Protein AF-A0A3D3YY19-F1 (afdb_monomer_lite)

Secondary structure (DSSP, 8-state):
-PPPHHHHHHHHT--HHHHHHHHHHHHHHHHHHH-S---S-PPPPS--TT--EEEEEEE----TT-TTPSEEEEEEEEEEETTEEEEEEEESS--SSSS-TT-S-PPPP-----

Radius of gyration: 21.29 Å; chains: 1; bounding box: 41×53×60 Å

Foldseek 3Di:
DDPDPVVVVVLVPDDPVVVLVVVVVVVVVCVVPVPDDPPDDDPPDDADQQFKDKDFDFCDPPDPPDPPPRDDRWIKIWHDDPNDIDIDTDGHDDDPDRHDPVHDPPDPPPPPDD

pLDDT: mean 73.23, std 17.67, range [36.91, 96.12]

Structure (mmCIF, N/CA/C/O backbone):
data_AF-A0A3D3YY19-F1
#
_entry.id   AF-A0A3D3YY19-F1
#
loop_
_atom_site.group_PDB
_atom_site.id
_atom_site.type_symbol
_atom_site.label_atom_id
_atom_site.label_alt_id
_atom_site.label_comp_id
_atom_site.label_asym_id
_atom_site.label_entity_id
_atom_site.label_seq_id
_atom_site.pdbx_PDB_ins_code
_atom_site.Cartn_x
_atom_site.Cartn_y
_atom_site.Cartn_z
_atom_site.occupancy
_atom_site.B_iso_or_equiv
_atom_site.auth_seq_id
_atom_site.auth_comp_id
_atom_site.auth_asym_id
_atom_site.auth_atom_id
_atom_site.pdbx_PDB_model_num
ATOM 1 N N . MET A 1 1 ? 15.538 13.118 -26.302 1.00 54.84 1 MET A N 1
ATOM 2 C CA . MET A 1 1 ? 15.756 11.720 -26.737 1.00 54.84 1 MET A CA 1
ATOM 3 C C . MET A 1 1 ? 14.431 10.980 -26.627 1.00 54.84 1 MET A C 1
ATOM 5 O O . MET A 1 1 ? 13.796 11.101 -25.588 1.00 54.84 1 MET A O 1
ATOM 9 N N . GLY A 1 2 ? 13.983 10.296 -27.680 1.00 77.62 2 GLY A N 1
ATOM 10 C CA . GLY A 1 2 ? 12.782 9.450 -27.632 1.00 77.62 2 GLY A CA 1
ATOM 11 C C . GLY A 1 2 ? 13.095 8.042 -27.123 1.00 77.62 2 GLY A C 1
ATOM 12 O O . GLY A 1 2 ? 14.263 7.667 -27.030 1.00 77.62 2 GLY 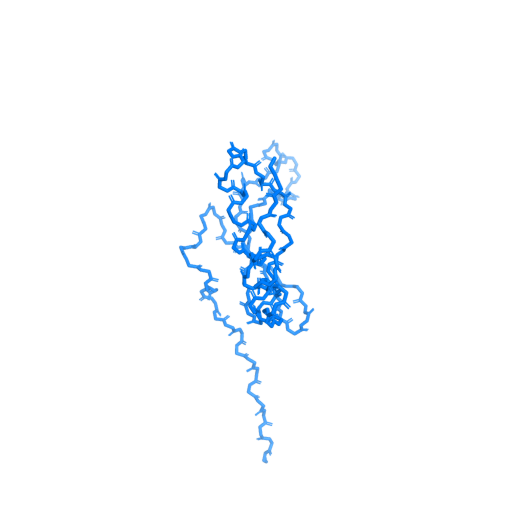A O 1
ATOM 13 N N . LEU A 1 3 ? 12.055 7.269 -26.803 1.00 86.88 3 LEU A N 1
ATOM 14 C CA . LEU A 1 3 ? 12.203 5.838 -26.535 1.00 86.88 3 LEU A CA 1
ATOM 15 C C . LEU A 1 3 ? 12.589 5.104 -27.823 1.00 86.88 3 LEU A C 1
ATOM 17 O O . LEU A 1 3 ? 12.085 5.423 -28.902 1.00 86.88 3 LEU A O 1
ATOM 21 N N . ASP A 1 4 ? 13.478 4.126 -27.690 1.00 94.00 4 ASP A N 1
ATOM 22 C CA . ASP A 1 4 ? 13.929 3.297 -28.800 1.00 94.00 4 ASP A CA 1
ATOM 23 C C . ASP A 1 4 ? 12.753 2.550 -29.466 1.00 94.00 4 ASP A C 1
ATOM 25 O O . ASP A 1 4 ? 11.878 1.994 -28.795 1.00 94.00 4 ASP A O 1
ATOM 29 N N . LYS A 1 5 ? 12.710 2.560 -30.804 1.00 92.56 5 LYS A N 1
ATOM 30 C CA . LYS A 1 5 ? 11.590 1.986 -31.571 1.00 92.56 5 LYS A CA 1
ATOM 31 C C . LYS A 1 5 ? 11.550 0.462 -31.488 1.00 92.56 5 LYS A C 1
ATOM 33 O O . LYS A 1 5 ? 10.464 -0.118 -31.519 1.00 92.56 5 LYS A O 1
ATOM 38 N N . GLU A 1 6 ? 12.708 -0.181 -31.388 1.00 94.12 6 GLU A N 1
ATOM 39 C CA . GLU A 1 6 ? 12.810 -1.633 -31.292 1.00 94.12 6 GLU A CA 1
ATOM 40 C C . GLU A 1 6 ? 12.280 -2.122 -29.939 1.00 94.12 6 GLU A C 1
ATOM 42 O O . GLU A 1 6 ? 11.496 -3.071 -29.879 1.00 94.12 6 GLU A O 1
ATOM 47 N N . LEU A 1 7 ? 12.608 -1.404 -28.861 1.00 92.94 7 LEU A N 1
ATOM 48 C CA . LEU A 1 7 ? 12.052 -1.637 -27.530 1.00 92.94 7 LEU A CA 1
ATOM 49 C C . LEU A 1 7 ? 10.520 -1.530 -27.519 1.00 92.94 7 LEU A C 1
ATOM 51 O O . LEU A 1 7 ? 9.846 -2.401 -26.971 1.00 92.94 7 LEU A O 1
ATOM 55 N N . LEU A 1 8 ? 9.956 -0.492 -28.144 1.00 94.44 8 LEU A N 1
ATOM 56 C CA . LEU A 1 8 ? 8.500 -0.316 -28.214 1.00 94.44 8 LEU A CA 1
ATOM 57 C C . LEU A 1 8 ? 7.814 -1.468 -28.958 1.00 94.44 8 LEU A C 1
ATOM 59 O O . LEU A 1 8 ? 6.740 -1.910 -28.549 1.00 94.44 8 LEU A O 1
ATOM 63 N N . ASN A 1 9 ? 8.432 -1.976 -30.026 1.00 94.94 9 ASN A N 1
ATOM 64 C CA . ASN A 1 9 ? 7.910 -3.137 -30.741 1.00 94.94 9 ASN A CA 1
ATOM 65 C C . ASN A 1 9 ? 7.990 -4.416 -29.903 1.00 94.94 9 ASN A C 1
ATOM 67 O O . ASN A 1 9 ? 7.032 -5.183 -29.911 1.00 94.94 9 ASN A O 1
ATOM 71 N N . ARG A 1 10 ? 9.057 -4.614 -29.119 1.00 93.75 10 ARG A N 1
ATOM 72 C CA . ARG A 1 10 ? 9.145 -5.745 -28.181 1.00 93.75 10 ARG A CA 1
ATOM 73 C C . ARG A 1 10 ? 8.067 -5.685 -27.099 1.00 93.75 10 ARG A C 1
ATOM 75 O O . ARG A 1 10 ? 7.423 -6.692 -26.842 1.00 93.75 10 ARG A O 1
ATOM 82 N N . VAL A 1 11 ? 7.801 -4.509 -26.524 1.00 96.12 11 VAL A N 1
ATOM 83 C CA . VAL A 1 11 ? 6.731 -4.339 -25.520 1.00 96.12 11 VAL A CA 1
ATOM 84 C C . VAL A 1 11 ? 5.347 -4.640 -26.105 1.00 96.12 11 VAL A C 1
ATOM 86 O O . VAL A 1 11 ? 4.519 -5.235 -25.427 1.00 96.12 11 VAL A O 1
ATOM 89 N N . ARG A 1 12 ? 5.092 -4.284 -27.371 1.00 93.88 12 ARG A N 1
ATOM 90 C CA . ARG A 1 12 ? 3.818 -4.583 -28.054 1.00 93.88 12 ARG A CA 1
ATOM 91 C C . ARG A 1 12 ? 3.572 -6.067 -28.308 1.00 93.88 12 ARG A C 1
ATOM 93 O O . ARG A 1 12 ? 2.428 -6.445 -28.522 1.00 93.88 12 ARG A O 1
ATOM 100 N N . GLN A 1 13 ? 4.628 -6.872 -28.341 1.00 95.31 13 GLN A N 1
ATOM 101 C CA . GLN A 1 13 ? 4.535 -8.315 -28.554 1.00 95.31 13 GLN A CA 1
ATOM 102 C C . GLN A 1 13 ? 4.339 -9.094 -27.247 1.00 95.31 13 GLN A C 1
ATOM 104 O O . GLN A 1 13 ? 4.138 -10.303 -27.300 1.00 95.31 13 GLN A O 1
ATOM 109 N N . LEU A 1 14 ? 4.397 -8.424 -26.091 1.00 95.00 14 LEU A N 1
ATOM 110 C CA . LEU A 1 14 ? 4.143 -9.049 -24.797 1.00 95.00 14 LEU A CA 1
ATOM 111 C C . LEU A 1 14 ? 2.662 -9.395 -24.633 1.00 95.00 14 LEU A C 1
ATOM 113 O O . LEU A 1 14 ? 1.781 -8.666 -25.094 1.00 95.00 14 LEU A O 1
ATOM 117 N N . ASP A 1 15 ? 2.401 -10.486 -23.922 1.00 87.38 15 ASP A N 1
ATOM 118 C CA . ASP A 1 15 ? 1.049 -10.874 -23.542 1.00 87.38 15 ASP A CA 1
ATOM 119 C C . ASP A 1 15 ? 0.527 -10.070 -22.331 1.00 87.38 15 ASP A C 1
ATOM 121 O O . ASP A 1 15 ? 1.228 -9.250 -21.731 1.00 87.38 15 ASP A O 1
ATOM 125 N N . GLU A 1 16 ? -0.739 -10.282 -21.956 1.00 81.25 16 GLU A N 1
ATOM 126 C CA . GLU A 1 16 ? -1.371 -9.569 -20.835 1.00 81.25 16 GLU A CA 1
ATOM 127 C C . GLU A 1 16 ? -0.619 -9.760 -19.507 1.00 81.25 16 GLU A C 1
ATOM 129 O O . GLU A 1 16 ? -0.535 -8.832 -18.693 1.00 81.25 16 GLU A O 1
ATOM 134 N N . PHE A 1 17 ? -0.082 -10.956 -19.267 1.00 78.44 17 PHE A N 1
ATOM 135 C CA . PHE A 1 17 ? 0.616 -11.278 -18.031 1.00 78.44 17 PHE A CA 1
ATOM 136 C C . PHE A 1 17 ? 1.953 -10.536 -17.955 1.00 78.44 17 PHE A C 1
ATOM 138 O O . PHE A 1 17 ? 2.244 -9.871 -16.953 1.00 78.44 17 PHE A O 1
ATOM 145 N N . ASP A 1 18 ? 2.721 -10.564 -19.038 1.00 82.94 18 ASP A N 1
ATOM 146 C CA . ASP A 1 18 ? 4.004 -9.883 -19.142 1.00 82.94 18 ASP A CA 1
ATOM 147 C C . ASP A 1 18 ? 3.851 -8.360 -19.153 1.00 82.94 18 ASP A C 1
ATOM 149 O O . ASP A 1 18 ? 4.641 -7.656 -18.520 1.00 82.94 18 ASP A O 1
ATOM 153 N N . LEU A 1 19 ? 2.788 -7.827 -19.760 1.00 92.56 19 LEU A N 1
ATOM 154 C CA . LEU A 1 19 ? 2.455 -6.401 -19.683 1.00 92.56 19 LEU A CA 1
ATOM 155 C C . LEU A 1 19 ? 2.114 -5.964 -18.252 1.00 92.56 19 LEU A C 1
ATOM 157 O O . LEU A 1 19 ? 2.547 -4.896 -17.798 1.00 92.56 19 LEU A O 1
ATOM 161 N N . ARG A 1 20 ? 1.376 -6.789 -17.497 1.00 76.38 20 ARG A N 1
ATOM 162 C CA . ARG A 1 20 ? 1.110 -6.533 -16.071 1.00 76.38 20 ARG A CA 1
ATOM 163 C C . ARG A 1 20 ? 2.400 -6.551 -15.257 1.00 76.38 20 ARG A C 1
ATOM 165 O O . ARG A 1 20 ? 2.616 -5.652 -14.441 1.00 76.38 20 ARG A O 1
ATOM 172 N N . ARG A 1 21 ? 3.281 -7.521 -15.511 1.00 78.12 21 ARG A N 1
ATOM 173 C CA . ARG A 1 21 ? 4.594 -7.623 -14.859 1.00 78.12 21 ARG A CA 1
ATOM 174 C C . ARG A 1 21 ? 5.479 -6.415 -15.179 1.00 78.12 21 ARG A C 1
ATOM 176 O O . ARG A 1 21 ? 6.059 -5.823 -14.267 1.00 78.12 21 ARG A O 1
ATOM 183 N N . LEU A 1 22 ? 5.521 -5.999 -16.444 1.00 92.94 22 L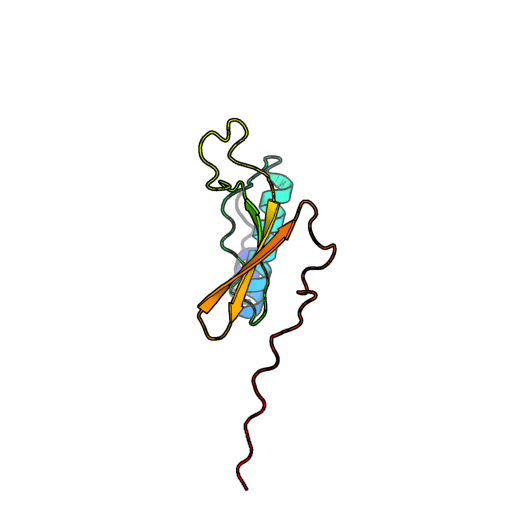EU A N 1
ATOM 184 C CA . LEU A 1 22 ? 6.247 -4.815 -16.900 1.00 92.94 22 LEU A CA 1
ATOM 185 C C . LEU A 1 22 ? 5.727 -3.543 -16.221 1.00 92.94 22 LEU A C 1
ATOM 187 O O . LEU A 1 22 ? 6.518 -2.712 -15.783 1.00 92.94 22 LEU A O 1
ATOM 191 N N . THR A 1 23 ? 4.409 -3.412 -16.063 1.00 87.50 23 THR A N 1
ATOM 192 C CA . THR A 1 23 ? 3.793 -2.258 -15.388 1.00 87.50 23 THR A CA 1
ATOM 193 C C . THR A 1 23 ? 4.261 -2.128 -13.938 1.00 87.50 23 THR A C 1
ATOM 195 O O . THR A 1 23 ? 4.601 -1.030 -13.496 1.00 87.50 23 THR A O 1
ATOM 198 N N . ILE A 1 24 ? 4.305 -3.237 -13.195 1.00 80.25 24 ILE A N 1
ATOM 199 C CA . ILE A 1 24 ? 4.786 -3.258 -11.804 1.00 80.25 24 ILE A CA 1
ATOM 200 C C . ILE A 1 24 ? 6.254 -2.826 -11.749 1.00 80.25 24 ILE A C 1
ATOM 202 O O . ILE A 1 24 ? 6.623 -1.963 -10.952 1.00 80.25 24 ILE A O 1
ATOM 206 N N . PHE A 1 25 ? 7.075 -3.383 -12.638 1.00 87.00 25 PHE A N 1
ATOM 207 C CA . PHE A 1 25 ? 8.501 -3.089 -12.704 1.00 87.00 25 PHE A CA 1
ATOM 208 C C . PHE A 1 25 ? 8.789 -1.616 -13.029 1.00 87.00 25 PHE A C 1
ATOM 210 O O . PHE A 1 25 ? 9.555 -0.964 -12.320 1.00 87.00 25 PHE A O 1
ATOM 217 N N . VAL A 1 26 ? 8.136 -1.059 -14.056 1.00 90.88 26 VAL A N 1
ATOM 218 C CA . VAL A 1 26 ? 8.318 0.345 -14.461 1.00 90.88 26 VAL A CA 1
ATOM 219 C C . VAL A 1 26 ? 7.889 1.300 -13.349 1.00 90.88 26 VAL A C 1
ATOM 221 O O . VAL A 1 26 ? 8.610 2.254 -13.062 1.00 90.88 26 VAL A O 1
ATOM 224 N N . ARG A 1 27 ? 6.761 1.033 -12.677 1.00 79.81 27 ARG A N 1
ATOM 225 C CA . ARG A 1 27 ? 6.323 1.831 -11.519 1.00 79.81 27 ARG A CA 1
ATOM 226 C C . ARG A 1 27 ? 7.369 1.828 -10.405 1.00 79.81 27 ARG A C 1
ATOM 228 O O . ARG A 1 27 ? 7.719 2.895 -9.915 1.00 79.81 27 ARG A O 1
ATOM 235 N N . GLY A 1 28 ? 7.910 0.659 -10.057 1.00 75.81 28 GLY A N 1
ATOM 236 C CA . GLY A 1 28 ? 8.975 0.548 -9.055 1.00 75.81 28 GLY A CA 1
ATOM 237 C C . GLY A 1 28 ? 10.241 1.321 -9.439 1.00 75.81 28 GLY A C 1
ATOM 238 O O . GLY A 1 28 ? 10.807 2.032 -8.611 1.00 75.81 28 GLY A O 1
ATOM 239 N N . LEU A 1 29 ? 10.654 1.252 -10.709 1.00 83.94 29 LEU A N 1
ATOM 240 C CA . LEU A 1 29 ? 11.805 2.008 -11.213 1.00 83.94 29 LEU A CA 1
ATOM 241 C C . LEU A 1 29 ? 11.602 3.525 -11.156 1.00 83.94 29 LEU A C 1
ATOM 243 O O . LEU A 1 29 ? 12.550 4.253 -10.863 1.00 83.94 29 LEU A O 1
ATOM 247 N N . LEU A 1 30 ? 10.393 4.009 -11.449 1.00 82.56 30 LEU A N 1
ATOM 248 C CA . LEU A 1 30 ? 10.076 5.436 -11.381 1.00 82.56 30 LEU A CA 1
ATOM 249 C C . LEU A 1 30 ? 10.138 5.950 -9.939 1.00 82.56 30 LEU A C 1
ATOM 251 O O . LEU A 1 30 ? 10.765 6.979 -9.709 1.00 82.56 30 LEU A O 1
ATOM 255 N N . VAL A 1 31 ? 9.590 5.194 -8.982 1.00 73.31 31 VAL A N 1
ATOM 256 C CA . VAL A 1 31 ? 9.657 5.510 -7.543 1.00 73.31 31 VAL A CA 1
ATOM 257 C C . VAL A 1 31 ? 11.105 5.552 -7.047 1.00 73.31 31 VAL A C 1
ATOM 259 O O . VAL A 1 31 ? 11.499 6.477 -6.343 1.00 73.31 31 VAL A O 1
ATOM 262 N N . ALA A 1 32 ? 11.935 4.586 -7.450 1.00 71.31 32 ALA A N 1
ATOM 263 C CA . ALA A 1 32 ? 13.341 4.553 -7.047 1.00 71.31 32 ALA A CA 1
ATOM 264 C C . ALA A 1 32 ? 14.152 5.738 -7.603 1.00 71.31 32 ALA A C 1
ATOM 266 O O . ALA A 1 32 ? 15.107 6.188 -6.973 1.00 71.31 32 ALA A O 1
ATOM 267 N N . ARG A 1 33 ? 13.789 6.245 -8.790 1.00 77.56 33 ARG A N 1
ATOM 268 C CA . ARG A 1 33 ? 14.492 7.352 -9.457 1.00 77.56 33 ARG A CA 1
ATOM 269 C C . ARG A 1 33 ? 13.988 8.737 -9.065 1.00 77.56 33 ARG A C 1
ATOM 271 O O . ARG A 1 33 ? 14.746 9.692 -9.206 1.00 77.56 33 ARG A O 1
ATOM 278 N N . SER A 1 34 ? 12.741 8.875 -8.618 1.00 63.78 34 SER A N 1
ATOM 279 C CA . SER A 1 34 ? 12.152 10.182 -8.307 1.00 63.78 34 SER A CA 1
ATOM 280 C C . SER A 1 34 ? 12.669 10.791 -7.002 1.00 63.78 34 SER A C 1
ATOM 282 O O . SER A 1 34 ? 12.488 11.992 -6.804 1.00 63.78 34 SER A O 1
ATOM 284 N N . GLY A 1 35 ? 13.331 10.016 -6.128 1.00 53.66 35 GLY A N 1
ATOM 285 C CA . GLY A 1 35 ? 13.984 10.518 -4.907 1.00 53.66 35 GLY A CA 1
ATOM 286 C C . GLY A 1 35 ? 13.060 11.296 -3.959 1.00 53.66 35 GLY A C 1
ATOM 287 O O . GLY A 1 35 ? 13.535 11.979 -3.056 1.00 53.66 35 GLY A O 1
ATOM 288 N N . ARG A 1 36 ? 11.745 11.224 -4.175 1.00 49.19 36 ARG A N 1
ATOM 289 C CA . ARG A 1 36 ? 10.705 11.850 -3.373 1.00 49.19 36 ARG A CA 1
ATOM 290 C C . ARG A 1 36 ? 9.764 10.755 -2.932 1.00 49.19 36 ARG A C 1
ATOM 292 O O . ARG A 1 36 ? 9.293 9.964 -3.744 1.00 49.19 36 ARG A O 1
ATOM 299 N N . GLU A 1 37 ? 9.533 10.736 -1.633 1.00 49.81 37 GLU A N 1
ATOM 300 C CA . GLU A 1 37 ? 8.485 9.975 -0.984 1.00 49.81 37 GLU A CA 1
ATOM 301 C C . GLU A 1 37 ? 7.150 10.264 -1.689 1.00 49.81 37 GLU A C 1
ATOM 303 O O . GLU A 1 37 ? 6.531 11.300 -1.470 1.00 49.81 37 GLU A O 1
ATOM 308 N N . GLU A 1 38 ? 6.706 9.361 -2.560 1.00 42.91 38 GLU A N 1
ATOM 309 C CA . GLU A 1 38 ? 5.297 9.261 -2.943 1.00 42.91 38 GLU A CA 1
ATOM 310 C C . GLU A 1 38 ? 4.643 8.188 -2.062 1.00 42.91 38 GLU A C 1
ATOM 312 O O . GLU A 1 38 ? 4.187 7.138 -2.517 1.00 42.91 38 GLU A O 1
ATOM 317 N N . ASP A 1 39 ? 4.613 8.468 -0.756 1.00 48.41 39 ASP A N 1
ATOM 318 C CA . ASP A 1 39 ? 3.596 7.929 0.146 1.00 48.41 39 ASP A CA 1
ATOM 319 C C . ASP A 1 39 ? 2.270 8.624 -0.202 1.00 48.41 39 ASP A C 1
ATOM 321 O O . ASP A 1 39 ? 1.974 9.698 0.309 1.00 48.41 39 ASP A O 1
ATOM 325 N N . ALA A 1 40 ? 1.556 8.073 -1.191 1.00 48.03 40 ALA A N 1
ATOM 326 C CA . ALA A 1 40 ? 0.101 8.148 -1.406 1.00 48.03 40 ALA A CA 1
ATOM 327 C C . ALA A 1 40 ? -0.231 7.985 -2.899 1.00 48.03 40 ALA A C 1
ATOM 329 O O . ALA A 1 40 ? -0.316 8.967 -3.630 1.00 48.03 40 ALA A O 1
ATOM 330 N N . GLY A 1 41 ? -0.516 6.761 -3.359 1.00 40.69 41 GLY A N 1
ATOM 331 C CA . GLY A 1 41 ? -1.315 6.627 -4.587 1.00 40.69 41 GLY A CA 1
ATOM 332 C C . GLY A 1 41 ? -0.988 5.507 -5.561 1.00 40.69 41 GLY A C 1
ATOM 333 O O . GLY A 1 41 ? -1.618 5.465 -6.615 1.00 40.69 41 GLY A O 1
ATOM 334 N N . ALA A 1 42 ? -0.091 4.565 -5.255 1.00 45.03 42 ALA A N 1
ATOM 335 C CA . ALA A 1 42 ? -0.087 3.321 -6.022 1.00 45.03 42 ALA A CA 1
ATOM 336 C C . ALA A 1 42 ? -1.460 2.647 -5.827 1.00 45.03 42 ALA A C 1
ATOM 338 O O . ALA A 1 42 ? -1.797 2.320 -4.683 1.00 45.03 42 ALA A O 1
ATOM 339 N N . PRO A 1 43 ? -2.283 2.448 -6.882 1.00 47.88 43 PRO A N 1
ATOM 340 C CA . PRO A 1 43 ? -3.464 1.619 -6.726 1.00 47.88 43 PRO A CA 1
ATOM 341 C C . PRO A 1 43 ? -2.964 0.262 -6.222 1.00 47.88 43 PRO A C 1
ATOM 343 O O . PRO A 1 43 ? -1.976 -0.245 -6.775 1.00 47.88 43 PRO A O 1
ATOM 346 N N . PRO A 1 44 ? -3.571 -0.286 -5.153 1.00 48.97 44 PRO A N 1
ATOM 347 C CA . PRO A 1 44 ? -3.128 -1.553 -4.600 1.00 48.97 44 PRO A CA 1
ATOM 348 C C . PRO A 1 44 ? -3.055 -2.581 -5.736 1.00 48.97 44 PRO A C 1
ATOM 350 O O . PRO A 1 44 ? -3.866 -2.503 -6.672 1.00 48.97 44 PRO A O 1
ATOM 353 N N . PRO A 1 45 ? -2.088 -3.518 -5.700 1.00 45.94 45 PRO A N 1
ATOM 354 C CA . PRO A 1 45 ? -2.074 -4.618 -6.655 1.00 45.94 45 PRO A CA 1
ATOM 355 C C . PRO A 1 45 ? -3.482 -5.229 -6.718 1.00 45.94 45 PRO A C 1
ATOM 357 O O . PRO A 1 45 ? -4.178 -5.228 -5.692 1.00 45.94 45 PRO A O 1
ATOM 360 N N . PRO A 1 46 ? -3.940 -5.702 -7.897 1.00 48.25 46 PRO A N 1
ATOM 361 C CA . PRO A 1 46 ? -5.247 -6.344 -7.992 1.00 48.25 46 PRO A CA 1
ATOM 362 C C . PRO A 1 46 ? -5.339 -7.370 -6.861 1.00 48.25 46 PRO A C 1
ATOM 364 O O . PRO A 1 46 ? -4.355 -8.082 -6.643 1.00 48.25 46 PRO A O 1
ATOM 367 N N . PRO A 1 47 ? -6.440 -7.388 -6.085 1.00 48.94 47 PRO A N 1
ATOM 368 C CA . PRO A 1 47 ? -6.496 -8.151 -4.852 1.00 48.94 47 PRO A CA 1
ATOM 369 C C . PRO A 1 47 ? -6.192 -9.608 -5.174 1.00 48.94 47 PRO A C 1
ATOM 371 O O . PRO A 1 47 ? -7.015 -10.315 -5.759 1.00 48.94 47 PRO A O 1
ATOM 374 N N . VAL A 1 48 ? -4.993 -10.049 -4.796 1.00 52.03 48 VAL A N 1
ATOM 375 C CA . VAL A 1 48 ? -4.690 -11.470 -4.726 1.00 52.03 48 VAL A CA 1
ATOM 376 C C . VAL A 1 48 ? -5.697 -12.012 -3.723 1.00 52.03 48 VAL A C 1
ATOM 378 O O . VAL A 1 48 ? -5.891 -11.412 -2.661 1.00 52.03 48 VAL A O 1
ATOM 381 N N . ARG A 1 49 ? -6.415 -13.082 -4.064 1.00 49.91 49 ARG A N 1
ATOM 382 C CA . ARG A 1 49 ? -7.324 -13.714 -3.101 1.00 49.91 49 ARG A CA 1
ATOM 383 C C . ARG A 1 49 ? -6.484 -14.064 -1.865 1.00 49.91 49 ARG A C 1
ATOM 385 O O . ARG A 1 49 ? -5.543 -14.839 -1.980 1.00 49.91 49 ARG A O 1
ATOM 392 N N . GLY A 1 50 ? -6.762 -13.416 -0.731 1.00 57.41 50 GLY A N 1
ATOM 393 C CA . GLY A 1 50 ? -5.973 -13.542 0.503 1.00 57.41 50 GLY A CA 1
ATOM 394 C C . GLY A 1 50 ? -4.919 -12.453 0.778 1.00 57.41 50 GLY A C 1
ATOM 395 O O . GLY A 1 50 ? -4.221 -12.563 1.781 1.00 57.41 50 GLY A O 1
ATOM 396 N N . ALA A 1 51 ? -4.792 -11.400 -0.040 1.00 68.56 51 ALA A N 1
ATOM 397 C CA . ALA A 1 51 ? -3.870 -10.293 0.243 1.00 68.56 51 ALA A CA 1
ATOM 398 C C . ALA A 1 51 ? -4.317 -9.467 1.464 1.00 68.56 51 ALA A C 1
ATOM 400 O O . ALA A 1 51 ? -5.462 -9.006 1.531 1.00 68.56 51 ALA A O 1
ATOM 401 N N . VAL A 1 52 ? -3.387 -9.241 2.398 1.00 80.06 52 VAL A N 1
ATOM 402 C CA . VAL A 1 52 ? -3.559 -8.367 3.565 1.00 80.06 52 VAL A CA 1
ATOM 403 C C . VAL A 1 52 ? -2.825 -7.048 3.323 1.00 80.06 52 VAL A C 1
ATOM 405 O O . VAL A 1 52 ? -1.655 -7.032 2.959 1.00 80.06 52 VAL A O 1
ATOM 408 N N . THR A 1 53 ? -3.511 -5.926 3.528 1.00 82.81 53 THR A N 1
ATOM 409 C CA . THR A 1 53 ? -2.940 -4.573 3.485 1.00 82.81 53 THR A CA 1
ATOM 410 C C . THR A 1 53 ? -2.772 -4.047 4.903 1.00 82.81 53 THR A C 1
ATOM 412 O O . THR A 1 53 ? -3.734 -4.040 5.668 1.00 82.81 53 THR A O 1
ATOM 415 N N . TYR A 1 54 ? -1.583 -3.563 5.257 1.00 82.62 54 TYR A N 1
ATOM 416 C CA . TYR A 1 54 ? -1.331 -2.950 6.562 1.00 82.62 54 TYR A CA 1
ATOM 417 C C . TYR A 1 54 ? -1.329 -1.424 6.462 1.00 82.62 54 TYR A C 1
ATOM 419 O O . TYR A 1 54 ? -0.693 -0.861 5.574 1.00 82.62 54 TYR A O 1
ATOM 427 N N . ARG A 1 55 ? -2.006 -0.747 7.395 1.00 85.12 55 ARG A N 1
ATOM 428 C CA . ARG A 1 55 ? -2.081 0.719 7.470 1.00 85.12 55 ARG A CA 1
ATOM 429 C C . ARG A 1 55 ? -1.910 1.206 8.907 1.00 85.12 55 ARG A C 1
ATOM 431 O O . ARG A 1 55 ? -2.419 0.584 9.835 1.00 85.12 55 ARG A O 1
ATOM 438 N N . GLN A 1 56 ? -1.222 2.332 9.085 1.00 88.69 56 GLN A N 1
ATOM 439 C CA . GLN A 1 56 ? -1.178 3.047 10.359 1.00 88.69 56 GLN A CA 1
ATOM 440 C C . GLN A 1 56 ? -2.366 4.002 10.499 1.00 88.69 56 GLN A C 1
ATOM 442 O O . GLN A 1 56 ? -2.649 4.788 9.595 1.00 88.69 56 GLN A O 1
ATOM 447 N N . GLU A 1 57 ? -3.033 3.969 11.650 1.00 85.19 57 GLU A N 1
ATOM 448 C CA . GLU A 1 57 ? -4.210 4.785 11.940 1.00 85.19 57 GLU A CA 1
ATOM 449 C C . GLU A 1 57 ? -4.156 5.401 13.331 1.00 85.19 57 GLU A C 1
ATOM 451 O O . GLU A 1 57 ? -3.645 4.811 14.285 1.00 85.19 57 GLU A O 1
ATOM 456 N N . ARG A 1 58 ? -4.724 6.603 13.451 1.00 87.62 58 ARG A N 1
ATOM 457 C CA . ARG A 1 58 ? -4.946 7.262 14.736 1.00 87.62 58 ARG A CA 1
ATOM 458 C C . ARG A 1 58 ? -6.414 7.112 15.126 1.00 87.62 58 ARG A C 1
ATOM 460 O O . ARG A 1 58 ? -7.292 7.432 14.331 1.00 87.62 58 ARG A O 1
ATOM 467 N N . VAL A 1 59 ? -6.688 6.657 16.345 1.00 82.00 59 VAL A N 1
ATOM 468 C CA . VAL A 1 59 ? -8.041 6.303 16.808 1.00 82.00 59 VAL A CA 1
ATOM 469 C C . VAL A 1 59 ? -8.496 7.165 17.978 1.00 82.00 59 VAL 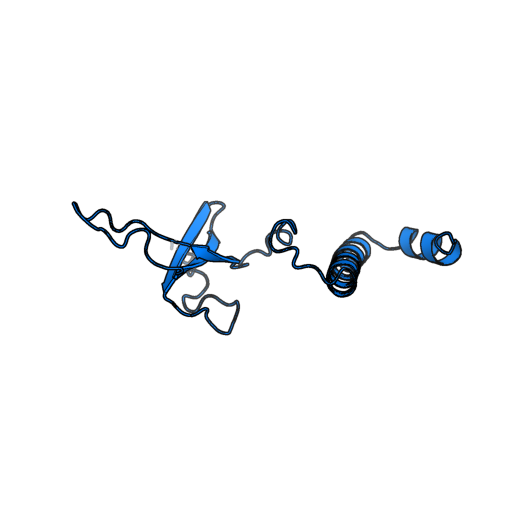A C 1
ATOM 471 O O . VAL A 1 59 ? -7.718 7.508 18.870 1.00 82.00 59 VAL A O 1
ATOM 474 N N . ARG A 1 60 ? -9.784 7.510 18.001 1.00 87.31 60 ARG A N 1
ATOM 475 C CA . ARG A 1 60 ? -10.415 8.175 19.149 1.00 87.31 60 ARG A CA 1
ATOM 476 C C . ARG A 1 60 ? -10.891 7.114 20.142 1.00 87.31 60 ARG A C 1
ATOM 478 O O . ARG A 1 60 ? -11.576 6.183 19.741 1.00 87.31 60 ARG A O 1
ATOM 485 N N . CYS A 1 61 ? -10.569 7.259 21.428 1.00 86.50 61 CYS A N 1
ATOM 486 C CA . CYS A 1 61 ? -10.951 6.271 22.450 1.00 86.50 61 CYS A CA 1
ATOM 487 C C . CYS A 1 61 ? -12.401 6.387 22.948 1.00 86.50 61 CYS A C 1
ATOM 489 O O . CYS A 1 61 ? -12.850 5.527 23.696 1.00 86.50 61 CYS A O 1
ATOM 491 N N . GLY A 1 62 ? -13.116 7.466 22.611 1.00 86.56 62 GLY A N 1
ATOM 492 C CA . GLY A 1 62 ? -14.498 7.697 23.056 1.00 86.56 62 GLY A CA 1
ATOM 493 C C . GLY A 1 62 ? -14.656 8.106 24.529 1.00 86.56 62 GLY A C 1
ATOM 494 O O . GLY A 1 62 ? -15.773 8.361 24.975 1.00 86.56 62 GLY A O 1
ATOM 495 N N . LYS A 1 63 ? -13.565 8.220 25.297 1.00 89.06 63 LYS A N 1
ATOM 496 C CA . LYS A 1 63 ? -13.618 8.633 26.707 1.00 89.06 63 LYS A CA 1
ATOM 497 C C . LYS A 1 63 ? -13.917 10.134 26.814 1.00 89.06 63 LYS A C 1
ATOM 499 O O . LYS A 1 63 ? -13.180 10.951 26.255 1.00 89.06 63 LYS A O 1
ATOM 504 N N . LYS A 1 64 ? -14.976 10.509 27.548 1.00 90.19 64 LYS A N 1
ATOM 505 C CA . LYS A 1 64 ? -15.288 11.923 27.834 1.00 90.19 64 LYS A CA 1
ATOM 506 C C . LYS A 1 64 ? -14.088 12.581 28.525 1.00 90.19 64 LYS A C 1
ATOM 508 O O . LYS A 1 64 ? -13.587 12.055 29.514 1.00 90.19 64 LYS A O 1
ATOM 513 N N . GLY A 1 65 ? -13.625 13.709 27.986 1.00 87.00 65 GLY A N 1
ATOM 514 C CA . GLY A 1 65 ? -12.496 14.467 28.537 1.00 87.00 65 GLY A CA 1
ATOM 515 C C . GLY A 1 65 ? -11.100 13.939 28.180 1.00 87.00 65 GLY A C 1
ATOM 516 O O . GLY A 1 65 ? -10.125 14.351 28.799 1.00 87.00 65 GLY A O 1
ATOM 517 N N . CYS A 1 66 ? -10.955 13.037 27.202 1.00 91.25 66 CYS A N 1
ATOM 518 C CA . CYS A 1 66 ? -9.624 12.622 26.754 1.00 91.25 66 CYS A CA 1
ATOM 519 C C . CYS A 1 66 ? -8.890 13.761 26.017 1.00 91.25 66 CYS A C 1
ATOM 521 O O . CYS A 1 66 ? -9.228 14.079 24.879 1.00 91.25 66 CYS A O 1
ATOM 523 N N . ALA A 1 67 ? -7.854 14.328 26.643 1.00 89.75 67 ALA A N 1
ATOM 524 C CA . ALA A 1 67 ? -7.031 15.396 26.063 1.00 89.75 67 ALA A CA 1
ATOM 525 C C . ALA A 1 67 ? -5.924 14.897 25.111 1.00 89.75 67 ALA A C 1
ATOM 527 O O . ALA A 1 67 ? -5.323 15.685 24.392 1.00 89.75 67 ALA A O 1
ATOM 528 N N . THR A 1 68 ? -5.640 13.590 25.101 1.00 86.75 68 THR A N 1
ATOM 529 C CA . THR A 1 68 ? -4.529 12.978 24.344 1.00 86.75 68 THR A CA 1
ATOM 530 C C . THR A 1 68 ? -4.984 12.244 23.080 1.00 86.75 68 THR A C 1
ATOM 532 O O . THR A 1 68 ? -4.201 11.537 22.443 1.00 86.75 68 THR A O 1
ATOM 535 N N . CYS A 1 69 ? -6.260 12.382 22.716 1.00 84.62 69 CYS A N 1
ATOM 536 C CA . CYS A 1 69 ? -6.798 11.881 21.457 1.00 84.62 69 CYS A CA 1
ATOM 537 C C . CYS A 1 69 ? -6.383 12.776 20.272 1.00 84.62 69 CYS A C 1
ATOM 539 O O . CYS A 1 69 ? -6.305 13.992 20.430 1.00 84.62 69 CYS A O 1
ATOM 541 N N . PRO A 1 70 ? -6.236 12.212 19.058 1.00 85.94 70 PRO A N 1
ATOM 542 C CA . PRO A 1 70 ? -6.374 10.796 18.713 1.00 85.94 70 PRO A CA 1
ATOM 543 C C . PRO A 1 70 ? -5.106 9.987 19.041 1.00 85.94 70 PRO A C 1
ATOM 545 O O . PRO A 1 70 ? -3.981 10.434 18.820 1.00 85.94 70 PRO A O 1
ATOM 548 N N . HIS A 1 71 ? -5.297 8.772 19.549 1.00 81.06 71 HIS A N 1
ATOM 549 C CA . HIS A 1 71 ? -4.216 7.875 19.953 1.00 81.06 71 HIS A CA 1
ATOM 550 C C . HIS A 1 71 ? -3.600 7.151 18.763 1.00 81.06 71 HIS A C 1
ATOM 552 O O . HIS A 1 71 ? -4.270 6.925 17.761 1.00 81.06 71 HIS A O 1
ATOM 558 N N . GLY A 1 72 ? -2.347 6.728 18.902 1.00 84.25 72 GLY A N 1
ATOM 559 C CA . GLY A 1 72 ? -1.609 6.019 17.863 1.00 84.25 72 GLY A CA 1
ATOM 560 C C . GLY A 1 72 ? -0.366 6.795 17.413 1.00 84.25 72 GLY A C 1
ATOM 561 O O . GLY A 1 72 ? 0.100 7.668 18.151 1.00 84.25 72 GLY A O 1
ATOM 562 N N . PRO A 1 73 ? 0.166 6.504 16.213 1.00 88.75 73 PRO A N 1
ATOM 563 C CA . PRO A 1 73 ? -0.399 5.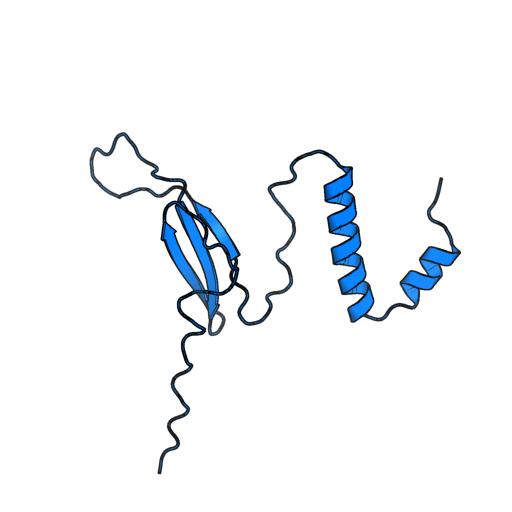591 15.219 1.00 88.75 73 PRO A CA 1
ATOM 564 C C . PRO A 1 73 ? -0.392 4.124 15.670 1.00 88.75 73 PRO A C 1
ATOM 566 O O . PRO A 1 73 ? 0.516 3.672 16.365 1.00 88.75 73 PRO A O 1
ATOM 569 N N . TYR A 1 74 ? -1.424 3.388 15.270 1.00 86.69 74 TYR A N 1
ATOM 570 C CA . TYR A 1 74 ? -1.519 1.945 15.439 1.00 86.69 74 TYR A CA 1
ATOM 571 C C . TYR A 1 74 ? -1.667 1.256 14.095 1.00 86.69 74 TYR A C 1
ATOM 573 O O . TYR A 1 74 ? -2.330 1.764 13.196 1.00 86.69 74 TYR A O 1
ATOM 581 N N . TRP A 1 75 ? -1.101 0.068 13.984 1.00 86.75 75 TRP A N 1
ATOM 582 C CA . TRP A 1 75 ? -1.256 -0.793 12.833 1.00 86.75 75 TRP A CA 1
ATOM 583 C C . TRP A 1 75 ? -2.623 -1.464 12.817 1.00 86.75 75 TRP A C 1
ATOM 585 O O . TRP A 1 75 ? -3.064 -2.058 13.805 1.00 86.75 75 TRP A O 1
ATOM 595 N N . TYR A 1 76 ? -3.243 -1.405 11.646 1.00 85.06 76 TYR A N 1
ATOM 596 C CA . TYR A 1 76 ? -4.412 -2.165 11.251 1.00 85.06 76 TYR A CA 1
ATOM 597 C C . TYR A 1 76 ? -4.083 -3.000 10.021 1.00 85.06 76 TYR A C 1
ATOM 599 O O . TYR A 1 76 ? -3.360 -2.555 9.131 1.00 85.06 76 TYR A O 1
ATOM 607 N N . ALA A 1 77 ? -4.628 -4.206 9.977 1.00 84.38 77 ALA A N 1
ATOM 608 C CA . ALA A 1 77 ? -4.633 -5.066 8.808 1.00 84.38 77 ALA A CA 1
ATOM 609 C C . ALA A 1 77 ? -6.006 -5.015 8.140 1.00 84.38 77 ALA A C 1
ATOM 611 O O . ALA A 1 77 ? -7.020 -5.011 8.834 1.00 84.38 77 ALA A O 1
ATOM 612 N N . TYR A 1 78 ? -6.027 -5.037 6.814 1.00 81.62 78 TYR A N 1
ATOM 613 C CA . TYR A 1 78 ? -7.216 -4.996 5.974 1.00 81.62 78 TYR A CA 1
ATOM 614 C C . TYR A 1 78 ? -7.171 -6.122 4.951 1.00 81.62 78 TYR A C 1
ATOM 616 O O . TYR A 1 78 ? -6.166 -6.288 4.267 1.00 81.62 78 TYR A O 1
ATOM 624 N N . TRP A 1 79 ? -8.253 -6.882 4.813 1.00 82.44 79 TRP A N 1
ATOM 625 C CA . TRP A 1 79 ? -8.354 -7.946 3.810 1.00 82.44 79 TRP A CA 1
ATOM 626 C C . TRP A 1 79 ? -9.791 -8.099 3.321 1.00 82.44 79 TRP A C 1
ATOM 628 O O . TRP A 1 79 ? -10.724 -7.569 3.923 1.00 82.44 79 TRP A O 1
ATOM 638 N N . ARG A 1 80 ? -9.979 -8.810 2.206 1.00 77.25 80 ARG A N 1
ATOM 639 C CA . ARG A 1 80 ? -11.312 -9.198 1.732 1.00 77.25 80 ARG A CA 1
ATOM 640 C C . ARG A 1 80 ? -11.567 -10.671 2.007 1.00 77.25 80 ARG A C 1
ATOM 642 O O . ARG A 1 80 ? -10.755 -11.515 1.648 1.00 77.25 80 ARG A O 1
ATOM 649 N N . GLU A 1 81 ? -12.721 -10.948 2.591 1.00 77.00 81 GLU A N 1
ATOM 650 C CA . GLU A 1 81 ? -13.232 -12.282 2.905 1.00 77.00 81 GLU A CA 1
ATOM 651 C C . GLU A 1 81 ? -14.698 -12.320 2.465 1.00 77.00 81 GLU A C 1
ATOM 653 O O . GLU A 1 81 ? -15.456 -11.408 2.796 1.00 77.00 81 GLU A O 1
ATOM 658 N N . ASP A 1 82 ? -15.075 -13.294 1.632 1.00 76.56 82 ASP A N 1
ATOM 659 C CA . ASP A 1 82 ? -16.426 -13.411 1.050 1.00 76.56 82 ASP A CA 1
ATOM 660 C C . ASP A 1 82 ? -16.950 -12.109 0.415 1.00 76.56 82 ASP A C 1
ATOM 662 O O . ASP A 1 82 ? -18.105 -11.712 0.566 1.00 76.56 82 ASP A O 1
ATOM 666 N N . GLY A 1 83 ? -16.056 -11.378 -0.260 1.00 75.56 83 GLY A N 1
ATOM 667 C CA . GLY A 1 83 ? -16.364 -10.089 -0.886 1.00 75.56 83 GLY A CA 1
ATOM 668 C C . GLY A 1 83 ? -16.524 -8.914 0.089 1.00 75.56 83 GLY A C 1
ATOM 669 O O . GLY A 1 83 ? -16.675 -7.777 -0.356 1.00 75.56 83 GLY A O 1
ATOM 670 N N . ARG A 1 84 ? -16.433 -9.142 1.403 1.00 78.12 84 ARG A N 1
ATOM 671 C CA . ARG A 1 84 ? -16.533 -8.109 2.441 1.00 78.12 84 ARG A CA 1
ATOM 672 C C . ARG A 1 84 ? -15.152 -7.645 2.888 1.00 78.12 84 ARG A C 1
ATOM 674 O O . ARG A 1 84 ? -14.242 -8.449 3.067 1.00 78.12 84 ARG A O 1
ATOM 681 N N . LEU A 1 85 ? -14.997 -6.334 3.084 1.00 79.69 85 LEU A N 1
ATOM 682 C CA . LEU A 1 85 ? -13.795 -5.769 3.695 1.00 79.69 85 LEU A CA 1
ATOM 683 C C . LEU A 1 85 ? -13.802 -6.082 5.195 1.00 79.69 85 LEU A C 1
ATOM 685 O O . LEU A 1 85 ? -14.754 -5.756 5.903 1.00 79.69 85 LEU A O 1
ATOM 689 N N . ARG A 1 86 ? -12.728 -6.702 5.669 1.00 83.31 86 ARG A N 1
ATOM 690 C CA . ARG A 1 86 ? -12.451 -6.975 7.076 1.00 83.31 86 ARG A CA 1
ATOM 691 C C . ARG A 1 86 ? -11.265 -6.139 7.530 1.00 83.31 86 ARG A C 1
ATOM 693 O O . ARG A 1 86 ? -10.390 -5.808 6.727 1.00 83.31 86 ARG A O 1
ATOM 700 N N . SER A 1 87 ? -11.241 -5.819 8.818 1.00 81.69 87 SER A N 1
ATOM 701 C CA . SER A 1 87 ? -10.117 -5.144 9.453 1.00 81.69 87 SER A CA 1
ATOM 702 C C . SER A 1 87 ? -9.764 -5.785 10.789 1.00 81.69 87 SER A C 1
ATOM 704 O O . SER A 1 87 ? -10.604 -6.404 11.446 1.00 81.69 87 SER A O 1
ATOM 706 N N . ARG A 1 88 ? -8.501 -5.645 11.198 1.00 83.19 88 ARG A N 1
ATOM 707 C CA . ARG A 1 88 ? -8.018 -6.101 12.503 1.00 83.19 88 ARG A CA 1
ATOM 708 C C . ARG A 1 88 ? -6.983 -5.148 13.068 1.00 83.19 88 ARG A C 1
ATOM 710 O O . ARG A 1 88 ? -6.039 -4.777 12.379 1.00 83.19 88 ARG A O 1
ATOM 717 N N . TYR A 1 89 ? -7.142 -4.809 14.342 1.00 87.44 89 TYR A N 1
ATOM 718 C CA . TYR A 1 89 ? -6.148 -4.075 15.114 1.00 87.44 89 TYR A CA 1
ATOM 719 C C . TYR A 1 89 ? -4.937 -4.962 15.420 1.00 87.44 89 TYR A C 1
ATOM 721 O O . TYR A 1 89 ? -5.092 -6.077 15.920 1.00 87.44 89 TYR A O 1
ATOM 729 N N . ILE A 1 90 ? -3.741 -4.456 15.129 1.00 84.62 90 ILE A N 1
ATOM 730 C CA . ILE A 1 90 ? -2.470 -5.157 15.338 1.00 84.62 90 ILE A CA 1
ATOM 731 C C . ILE A 1 90 ? -1.717 -4.592 16.545 1.00 84.62 90 ILE A C 1
ATOM 733 O O . ILE A 1 90 ? -1.148 -5.349 17.326 1.00 84.62 90 ILE A O 1
ATOM 737 N N . GLY A 1 91 ? -1.728 -3.269 16.729 1.00 82.88 91 GLY A N 1
ATOM 738 C CA . GLY A 1 91 ? -1.015 -2.603 17.820 1.00 82.88 91 GLY A CA 1
ATOM 739 C C . GLY A 1 91 ? 0.058 -1.637 17.332 1.00 82.88 91 GLY A C 1
ATOM 740 O O . GLY A 1 91 ? -0.079 -1.030 16.278 1.00 82.88 91 GLY A O 1
ATOM 741 N N . LYS A 1 92 ? 1.118 -1.431 18.117 1.00 84.94 92 LYS A N 1
ATOM 742 C CA . LYS A 1 92 ? 2.147 -0.411 17.821 1.00 84.94 92 LYS A CA 1
ATOM 743 C C . LYS A 1 92 ? 3.184 -0.854 16.783 1.00 84.94 92 LYS A C 1
ATOM 745 O O . LYS A 1 92 ? 3.806 -0.003 16.159 1.00 84.94 92 LYS A O 1
ATOM 750 N N . THR A 1 93 ? 3.343 -2.157 16.573 1.00 79.94 93 THR A N 1
ATOM 751 C CA . THR A 1 93 ? 4.388 -2.727 15.710 1.00 79.94 93 THR A CA 1
ATOM 752 C C . THR A 1 93 ? 3.753 -3.537 14.587 1.00 79.94 93 THR A C 1
ATOM 754 O O . THR A 1 93 ? 2.797 -4.275 14.827 1.00 79.94 93 THR A O 1
ATOM 757 N N . ARG A 1 94 ? 4.271 -3.396 13.360 1.00 75.50 94 ARG A N 1
ATOM 758 C CA . ARG A 1 94 ? 3.839 -4.200 12.209 1.00 75.50 94 ARG A CA 1
ATOM 759 C C . ARG A 1 94 ? 4.372 -5.634 12.359 1.00 75.50 94 ARG A C 1
ATOM 761 O O . ARG A 1 94 ? 5.507 -5.787 12.813 1.00 75.50 94 ARG A O 1
ATOM 768 N N . PRO A 1 95 ? 3.619 -6.674 11.964 1.00 70.56 95 PRO A N 1
ATOM 769 C CA . PRO A 1 95 ? 4.157 -8.023 11.886 1.00 70.56 95 PRO A CA 1
ATOM 770 C C . PRO A 1 95 ? 5.248 -8.078 10.801 1.00 70.56 95 PRO A C 1
ATOM 772 O O . PRO A 1 95 ? 5.145 -7.360 9.805 1.00 70.56 95 PRO A O 1
ATOM 775 N N . PRO A 1 96 ? 6.295 -8.898 10.974 1.00 68.75 96 PRO A N 1
ATOM 776 C CA . PRO A 1 96 ? 7.407 -8.967 10.025 1.00 68.75 96 PRO A CA 1
ATOM 777 C C . PRO A 1 96 ? 7.031 -9.614 8.685 1.00 68.75 96 PRO A C 1
ATOM 779 O O . PRO A 1 96 ? 7.756 -9.430 7.714 1.00 68.75 96 PRO A O 1
ATOM 782 N N . ASP A 1 97 ? 5.921 -10.353 8.633 1.00 65.38 97 ASP A N 1
ATOM 783 C CA . ASP A 1 97 ? 5.445 -11.047 7.439 1.00 65.38 9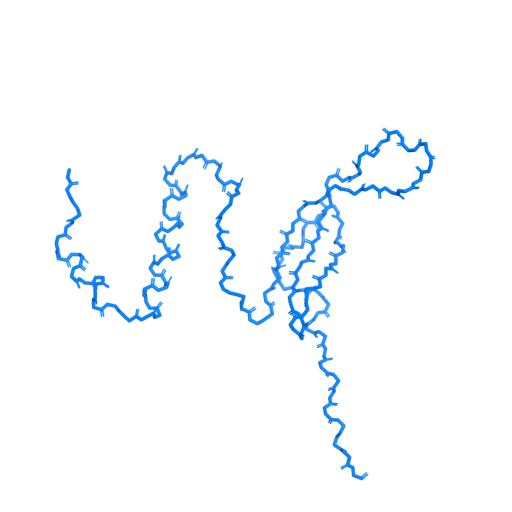7 ASP A CA 1
ATOM 784 C C . ASP A 1 97 ? 4.039 -10.582 7.040 1.00 65.38 97 ASP A C 1
ATOM 786 O O . ASP A 1 97 ? 3.226 -10.175 7.879 1.00 65.38 97 ASP A O 1
ATOM 790 N N . ASP A 1 98 ? 3.755 -10.661 5.741 1.00 61.81 98 ASP A N 1
ATOM 791 C CA . ASP A 1 98 ? 2.482 -10.225 5.168 1.00 61.81 98 ASP A CA 1
ATOM 792 C C . ASP A 1 98 ? 1.368 -11.270 5.327 1.00 61.81 98 ASP A C 1
ATOM 794 O O . ASP A 1 98 ? 0.200 -10.993 5.034 1.00 61.81 98 ASP A O 1
ATOM 798 N N . ARG A 1 99 ? 1.693 -12.461 5.848 1.00 60.19 99 ARG A N 1
ATOM 799 C CA . ARG A 1 99 ? 0.706 -13.480 6.185 1.00 60.19 99 ARG A CA 1
ATOM 800 C C . ARG A 1 99 ? -0.030 -13.108 7.471 1.00 60.19 99 ARG A C 1
ATOM 802 O O . ARG A 1 99 ? 0.595 -12.813 8.491 1.00 60.19 99 ARG A O 1
ATOM 809 N N . PRO A 1 100 ? -1.367 -13.199 7.485 1.00 56.25 100 PRO A N 1
ATOM 810 C CA . PRO A 1 100 ? -2.110 -13.031 8.718 1.00 56.25 100 PRO A CA 1
ATOM 811 C C . PRO A 1 100 ? -1.753 -14.167 9.698 1.00 56.25 100 PRO A C 1
ATOM 813 O O . PRO A 1 100 ? -1.958 -15.338 9.364 1.00 56.25 100 PRO A O 1
ATOM 816 N N . PRO A 1 101 ? -1.293 -13.871 10.931 1.00 52.69 101 PRO A N 1
ATOM 817 C CA . PR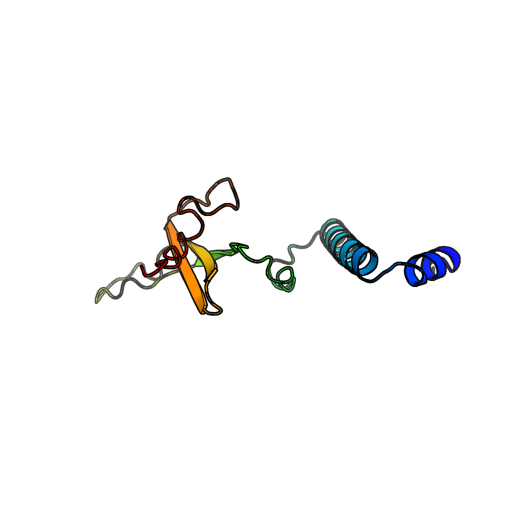O A 1 101 ? -1.045 -14.890 11.958 1.00 52.69 101 PRO A CA 1
ATOM 818 C C . PRO A 1 101 ? -2.322 -15.610 12.425 1.00 52.69 101 PRO A C 1
ATOM 820 O O . PRO A 1 101 ? -2.250 -16.549 13.207 1.00 52.69 101 PRO A O 1
ATOM 823 N N . TRP A 1 102 ? -3.497 -15.183 11.950 1.00 62.75 102 TRP A N 1
ATOM 824 C CA . TRP A 1 102 ? -4.796 -15.791 12.235 1.00 62.75 102 TRP A CA 1
ATOM 825 C C . TRP A 1 102 ? -5.293 -16.780 11.173 1.00 62.75 102 TRP A C 1
ATOM 827 O O . TRP A 1 102 ? -6.407 -17.274 11.309 1.00 62.75 102 TRP A O 1
ATOM 837 N N . GLY A 1 103 ? -4.474 -17.085 10.156 1.00 47.41 103 GLY A N 1
ATOM 838 C CA . GLY A 1 103 ? -4.830 -17.980 9.047 1.00 47.41 103 GLY A CA 1
ATOM 839 C C . GLY A 1 103 ? -5.941 -17.413 8.147 1.00 47.41 103 GLY A C 1
ATOM 840 O O . GLY A 1 103 ? -6.626 -16.463 8.535 1.00 47.41 103 GLY A O 1
ATOM 841 N N . PRO A 1 104 ? -6.147 -17.947 6.924 1.00 46.03 104 PRO A N 1
ATOM 842 C CA . PRO A 1 104 ? -7.457 -17.800 6.304 1.00 46.03 104 PRO A CA 1
ATOM 843 C C . PRO A 1 104 ? -8.444 -18.411 7.297 1.00 46.03 104 PRO A C 1
ATOM 845 O O . PRO A 1 104 ? -8.201 -19.523 7.770 1.00 46.03 104 PRO A O 1
ATOM 848 N N . SER A 1 105 ? -9.500 -17.682 7.665 1.00 47.28 105 SER A N 1
ATOM 849 C CA . SER A 1 105 ? -10.627 -18.294 8.362 1.00 47.28 105 SER A CA 1
ATOM 850 C C . SER A 1 105 ? -10.941 -19.565 7.586 1.00 47.28 105 SER A C 1
ATOM 852 O O . SER A 1 105 ? -11.241 -19.473 6.394 1.00 47.28 105 SER A O 1
ATOM 854 N N . ALA A 1 106 ? -10.739 -20.737 8.198 1.00 41.34 106 ALA A N 1
ATOM 855 C CA . ALA A 1 106 ? -11.162 -21.983 7.594 1.00 41.34 106 ALA A CA 1
ATOM 856 C C . ALA A 1 106 ? -12.612 -21.737 7.185 1.00 41.34 106 ALA A C 1
ATOM 858 O O . ALA A 1 106 ? -13.439 -21.379 8.030 1.00 41.34 106 ALA A O 1
ATOM 859 N N . ALA A 1 107 ? -12.890 -21.791 5.881 1.00 39.38 107 ALA A N 1
ATOM 860 C CA . ALA A 1 107 ? -14.266 -21.879 5.436 1.00 39.38 107 ALA A CA 1
ATOM 861 C C . ALA A 1 107 ? -14.893 -23.002 6.275 1.00 39.38 107 ALA A C 1
ATOM 863 O O . ALA A 1 107 ? -14.217 -24.023 6.459 1.00 39.38 107 ALA A O 1
ATOM 864 N N . PRO A 1 108 ? -16.098 -22.828 6.848 1.00 39.78 108 PRO A N 1
ATOM 865 C CA . PRO A 1 108 ? -16.764 -23.970 7.450 1.00 39.78 108 PRO A CA 1
ATOM 866 C C . PRO A 1 108 ? -16.762 -25.066 6.385 1.00 39.78 108 PRO A C 1
ATOM 868 O O . PRO A 1 108 ? -17.160 -24.811 5.243 1.00 39.78 108 PRO A O 1
ATOM 871 N N . GLU A 1 109 ? -16.193 -26.225 6.724 1.00 38.44 109 GLU A N 1
ATOM 872 C CA . GLU A 1 109 ? -16.148 -27.365 5.816 1.00 38.44 109 GLU A CA 1
ATOM 873 C C . GLU A 1 109 ? -17.558 -27.566 5.248 1.00 38.44 109 GLU A C 1
ATOM 875 O O . GLU A 1 109 ? -18.530 -27.416 6.002 1.00 38.44 109 GLU A O 1
ATOM 880 N N . PRO A 1 110 ? -17.719 -27.841 3.938 1.00 42.06 110 PRO A N 1
ATOM 881 C CA . PRO A 1 110 ? -19.024 -28.211 3.426 1.00 42.06 110 PRO A CA 1
ATOM 882 C C . PRO A 1 110 ? -19.479 -29.411 4.248 1.00 42.06 110 PRO A C 1
ATOM 884 O O . PRO A 1 110 ? -18.871 -30.481 4.196 1.00 42.06 110 PRO A O 1
ATOM 887 N N . THR A 1 111 ? -20.516 -29.203 5.056 1.00 46.16 111 THR A N 1
ATOM 888 C CA . THR A 1 111 ? -21.210 -30.271 5.757 1.00 46.16 111 THR A CA 1
ATOM 889 C C . THR A 1 111 ? -21.711 -31.193 4.661 1.00 46.16 111 THR A C 1
ATOM 891 O O . THR A 1 111 ? -22.686 -30.902 3.972 1.00 46.16 111 THR A O 1
ATOM 894 N N . THR A 1 112 ? -20.970 -32.274 4.427 1.00 47.59 112 THR A N 1
ATOM 895 C CA . THR A 1 112 ? -21.438 -33.373 3.598 1.00 47.59 112 THR A CA 1
ATOM 896 C C . THR A 1 112 ? -22.536 -34.020 4.418 1.00 47.59 112 THR A C 1
ATOM 898 O O . THR A 1 112 ? -22.268 -34.779 5.344 1.00 47.59 112 THR A O 1
ATOM 901 N N . GLY A 1 113 ? -23.768 -33.587 4.153 1.00 44.47 113 GLY A N 1
ATOM 902 C CA . GLY A 1 113 ? -24.960 -34.225 4.677 1.00 44.47 113 GLY A CA 1
ATOM 903 C C . GLY A 1 113 ? -24.981 -35.676 4.213 1.00 44.47 113 GLY A C 1
ATOM 904 O O . GLY A 1 113 ? -24.936 -35.940 3.010 1.00 44.47 113 GLY A O 1
ATOM 905 N N . GLY A 1 114 ? -25.009 -36.579 5.186 1.00 36.91 114 GLY A N 1
ATOM 906 C CA . GLY A 1 114 ? -25.395 -37.977 5.059 1.00 36.91 114 GLY A CA 1
ATOM 907 C C . GLY A 1 114 ? -26.550 -38.234 6.007 1.00 36.91 114 GLY A C 1
ATOM 908 O O . GLY A 1 114 ? -26.501 -37.673 7.126 1.00 36.91 114 GLY A O 1
#

Sequence (114 aa):
MGLDKELLNRVRQLDEFDLRRLTIFVRGLLVARSGREEDAGAPPPPPVRGAVTYRQERVRCGKKGCATCPHGPYWYAYWREDGRLRSRYIGKTRPPDDRPPWGPSAAPEPTTGG